Protein AF-F7R2W3-F1 (afdb_monomer)

Organism: NCBI:txid1040964

Secondary structure (DSSP, 8-state):
---PPPP------S-TT--TTS-TT--S-----PPPTTT-----TT-SSSSS-HHHHHHHHHHHHHHHHTTT------S-------

Sequence (86 aa):
MEEKMKKNNLAFLGDSRTMEEIDVNSVDLIITSPPYFNLVDYNHNNQIGLTETYDTYIRSVKGGFKLSFYGGLKMYGLGGLRTDRC

Foldseek 3Di:
DDDDDDDDDDDDDDDLLDDPVDDAQPDDDDDDDADDACPDDPVDPPHARHPDDPVRRVCSVVSSVVNVCSSPDDDPDPDDDPPDDD

Radius of gyration: 16.79 Å; Cα contacts (8 Å, |Δi|>4): 49; chains: 1; bounding box: 31×30×63 Å

Solvent-accessible surface area (backbone atoms only — not comparable to full-atom values): 6147 Å² total; per-residue (Å²): 136,87,83,78,81,84,81,87,86,84,88,84,92,79,58,77,71,57,63,86,92,55,66,71,58,69,65,94,78,89,86,87,82,76,73,48,71,70,72,62,87,83,88,50,97,83,59,63,20,58,93,54,56,70,70,58,31,53,49,54,54,52,48,25,49,49,56,64,37,73,20,63,60,84,84,76,79,83,78,90,80,84,90,75,81,132

Structure (mmCIF, N/CA/C/O backbone):
data_AF-F7R2W3-F1
#
_entry.id   AF-F7R2W3-F1
#
loop_
_atom_site.group_PDB
_atom_site.id
_atom_site.type_symbol
_atom_site.label_atom_id
_atom_site.label_alt_id
_atom_site.label_comp_id
_atom_site.label_asym_id
_atom_site.label_entity_id
_atom_site.label_seq_id
_atom_site.pdbx_PDB_ins_code
_atom_site.Cartn_x
_atom_site.Cartn_y
_atom_site.Cartn_z
_atom_site.occupancy
_atom_site.B_iso_or_equiv
_atom_site.auth_seq_id
_atom_site.auth_comp_id
_atom_site.auth_asym_id
_atom_site.auth_atom_id
_atom_site.pdbx_PDB_model_num
ATOM 1 N N . MET A 1 1 ? -11.331 14.399 36.706 1.00 54.28 1 MET A N 1
ATOM 2 C CA . MET A 1 1 ? -10.598 13.149 36.418 1.00 54.28 1 MET A CA 1
ATOM 3 C C . MET A 1 1 ? -10.749 12.910 34.932 1.00 54.28 1 MET A C 1
ATOM 5 O O . MET A 1 1 ? -11.877 12.911 34.465 1.00 54.28 1 MET A O 1
ATOM 9 N N . GLU A 1 2 ? -9.649 12.858 34.190 1.00 72.19 2 GLU A N 1
ATOM 10 C CA . GLU A 1 2 ? -9.678 12.713 32.733 1.00 72.19 2 GLU A CA 1
ATOM 11 C C . GLU A 1 2 ? -9.683 11.220 32.394 1.00 72.19 2 GLU A C 1
ATOM 13 O O . GLU A 1 2 ? -8.738 10.495 32.716 1.00 72.19 2 GLU A O 1
ATOM 18 N N . GLU A 1 3 ? -10.786 10.739 31.829 1.00 76.44 3 GLU A N 1
ATOM 19 C CA . GLU A 1 3 ? -10.927 9.342 31.436 1.00 76.44 3 GLU A CA 1
ATOM 20 C C . GLU A 1 3 ? -10.166 9.126 30.121 1.00 76.44 3 GLU A C 1
ATOM 22 O O . GLU A 1 3 ? -10.510 9.676 29.074 1.00 76.44 3 GLU A O 1
ATOM 27 N N . LYS A 1 4 ? -9.064 8.371 30.173 1.00 74.06 4 LYS A N 1
ATOM 28 C CA . LYS A 1 4 ? -8.269 8.069 28.978 1.00 74.06 4 LYS A CA 1
ATOM 29 C C . LYS A 1 4 ? -9.046 7.109 28.080 1.00 74.06 4 LYS A C 1
ATOM 31 O O . LYS A 1 4 ? -9.259 5.957 28.449 1.00 74.06 4 LYS A O 1
ATOM 36 N N . MET A 1 5 ? -9.390 7.566 26.877 1.00 79.69 5 MET A N 1
ATOM 37 C CA . MET A 1 5 ? -9.969 6.720 25.833 1.00 79.69 5 MET A CA 1
ATOM 38 C C . MET A 1 5 ? -9.098 5.486 25.572 1.00 79.69 5 MET A C 1
ATOM 40 O O . MET A 1 5 ? -7.896 5.589 25.300 1.00 79.69 5 MET A O 1
ATOM 44 N N . LYS A 1 6 ? -9.720 4.308 25.637 1.00 79.56 6 LYS A N 1
ATOM 45 C CA . LYS A 1 6 ? -9.076 3.031 25.333 1.00 79.56 6 LYS A CA 1
ATOM 46 C C . LYS A 1 6 ? -8.903 2.914 23.816 1.00 79.56 6 LYS A C 1
ATOM 48 O O . LYS A 1 6 ? -9.881 2.938 23.078 1.00 79.56 6 LYS A O 1
ATOM 53 N N . LYS A 1 7 ? -7.655 2.821 23.352 1.00 87.19 7 LYS A N 1
ATOM 54 C CA . LYS A 1 7 ? -7.324 2.699 21.924 1.00 87.19 7 LYS A CA 1
ATOM 55 C C . LYS A 1 7 ? -7.333 1.231 21.505 1.00 87.19 7 LYS A C 1
ATOM 57 O O . LYS A 1 7 ? -6.702 0.411 22.169 1.00 87.19 7 LYS A O 1
ATOM 62 N N . ASN A 1 8 ? -7.984 0.933 20.385 1.00 89.06 8 ASN A N 1
ATOM 63 C CA . ASN A 1 8 ? -7.918 -0.368 19.726 1.00 89.06 8 ASN A CA 1
ATOM 64 C C . ASN A 1 8 ? -6.980 -0.251 18.521 1.00 89.06 8 ASN A C 1
ATOM 66 O O . ASN A 1 8 ? -7.355 0.316 17.501 1.00 89.06 8 ASN A O 1
ATOM 70 N N . ASN A 1 9 ? -5.756 -0.764 18.658 1.00 92.44 9 ASN A N 1
ATOM 71 C CA . ASN A 1 9 ? -4.770 -0.789 17.580 1.00 92.44 9 ASN A CA 1
ATOM 72 C C . ASN A 1 9 ? -4.691 -2.215 17.031 1.00 92.44 9 ASN A C 1
ATOM 74 O O . ASN A 1 9 ? -4.342 -3.132 17.774 1.00 92.44 9 ASN A O 1
ATOM 78 N N . LEU A 1 10 ? -5.007 -2.393 15.751 1.00 92.50 10 LEU A N 1
ATOM 79 C CA . LEU A 1 10 ? -4.936 -3.679 15.058 1.00 92.50 10 LEU A CA 1
ATOM 80 C C . LEU A 1 10 ? -3.823 -3.629 14.009 1.00 92.50 10 LEU A C 1
ATOM 82 O O . LEU A 1 10 ? -3.621 -2.599 13.367 1.00 92.50 10 LEU A O 1
ATOM 86 N N . ALA A 1 11 ? -3.099 -4.735 13.851 1.00 92.50 11 ALA A N 1
ATOM 87 C CA . ALA A 1 11 ? -2.078 -4.902 12.825 1.00 92.50 11 ALA A CA 1
ATOM 88 C C . ALA A 1 11 ? -2.366 -6.190 12.052 1.00 92.50 11 ALA A C 1
ATOM 90 O O . ALA A 1 11 ? -2.473 -7.259 12.651 1.00 92.50 11 ALA A O 1
ATOM 91 N N . PHE A 1 12 ? -2.480 -6.071 10.733 1.00 91.25 12 PHE A N 1
ATOM 92 C CA . PHE A 1 12 ? -2.732 -7.183 9.822 1.00 91.25 12 PHE A CA 1
ATOM 93 C C . PHE A 1 12 ? -1.482 -7.424 8.976 1.00 91.25 12 PHE A C 1
ATOM 95 O O . PHE A 1 12 ? -0.881 -6.473 8.473 1.00 91.25 12 PHE A O 1
ATOM 102 N N . LEU A 1 13 ? -1.074 -8.687 8.841 1.00 91.94 13 LEU A N 1
ATOM 103 C CA . LEU A 1 13 ? 0.030 -9.087 7.972 1.00 91.94 13 LEU A CA 1
ATOM 104 C C . LEU A 1 13 ? -0.551 -9.703 6.701 1.00 91.94 13 LEU A C 1
ATOM 106 O O . LEU A 1 13 ? -1.092 -10.804 6.741 1.00 91.94 13 LEU A O 1
ATOM 110 N N . GLY A 1 14 ? -0.428 -8.996 5.583 1.00 89.12 14 GLY A N 1
ATOM 111 C CA . GLY A 1 14 ? -1.008 -9.416 4.315 1.00 89.12 14 GLY A CA 1
ATOM 112 C C . GLY A 1 14 ? -0.740 -8.417 3.197 1.00 89.12 14 GLY A C 1
ATOM 113 O O . GLY A 1 14 ? 0.049 -7.482 3.345 1.00 89.12 14 GLY A O 1
ATOM 114 N N . ASP A 1 15 ? -1.398 -8.634 2.065 1.00 87.44 15 ASP A N 1
ATOM 115 C CA . ASP A 1 15 ? -1.313 -7.766 0.898 1.00 87.44 15 ASP A CA 1
ATOM 116 C C . ASP A 1 15 ? -2.387 -6.680 0.973 1.00 87.44 15 ASP A C 1
ATOM 118 O O . ASP A 1 15 ? -3.569 -6.990 0.942 1.00 87.44 15 ASP A O 1
ATOM 122 N N . SER A 1 16 ? -2.005 -5.402 1.022 1.00 86.88 16 SER A N 1
ATOM 123 C CA . SER A 1 16 ? -2.964 -4.289 1.119 1.00 86.88 16 SER A CA 1
ATOM 124 C C . SER A 1 16 ? -3.859 -4.117 -0.114 1.00 86.88 16 SER A C 1
ATOM 126 O O . SER A 1 16 ? -4.818 -3.347 -0.077 1.00 86.88 16 SER A O 1
ATOM 128 N N . ARG A 1 17 ? -3.589 -4.847 -1.206 1.00 85.00 17 ARG A N 1
ATOM 129 C CA . ARG A 1 17 ? -4.508 -4.979 -2.343 1.00 85.00 17 ARG A CA 1
ATOM 130 C C . ARG A 1 17 ? -5.742 -5.811 -2.005 1.00 85.00 17 ARG A C 1
ATOM 132 O O . ARG A 1 17 ? -6.642 -5.836 -2.832 1.00 85.00 17 ARG A O 1
ATOM 139 N N . THR A 1 18 ? -5.778 -6.464 -0.844 1.00 85.31 18 THR A N 1
ATOM 140 C CA . THR A 1 18 ? -6.903 -7.216 -0.273 1.00 85.31 18 THR A CA 1
ATOM 141 C C . THR A 1 18 ? -7.059 -6.821 1.197 1.00 85.31 18 THR A C 1
ATOM 143 O O . THR A 1 18 ? -6.119 -6.948 1.970 1.00 85.31 18 THR A O 1
ATOM 146 N N . MET A 1 19 ? -8.219 -6.304 1.597 1.00 86.50 19 MET A N 1
ATOM 147 C CA . MET A 1 19 ? -8.465 -5.838 2.974 1.00 86.50 19 MET A CA 1
ATOM 148 C C . MET A 1 19 ? -9.787 -6.413 3.492 1.00 86.50 19 MET 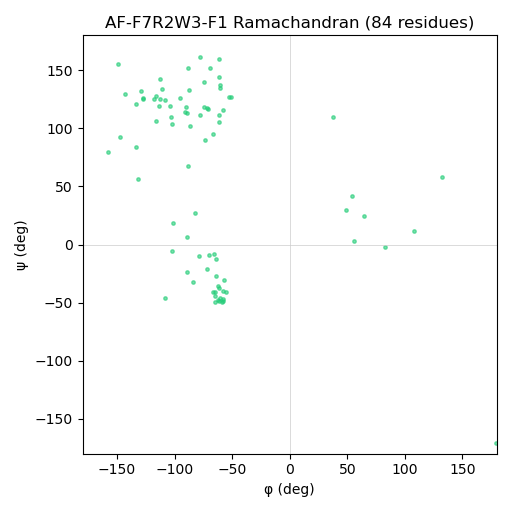A C 1
ATOM 150 O O . MET A 1 19 ? -10.706 -5.670 3.821 1.00 86.50 19 MET A O 1
ATOM 154 N N . GLU A 1 20 ? -9.912 -7.740 3.476 1.00 88.25 20 GLU A N 1
ATOM 155 C CA . GLU A 1 20 ? -11.159 -8.448 3.813 1.00 88.25 20 GLU A CA 1
ATOM 156 C C . GLU A 1 20 ? -11.486 -8.390 5.312 1.00 88.25 20 GLU A C 1
ATOM 158 O O . GLU A 1 20 ? -12.637 -8.549 5.707 1.00 88.25 20 GLU A O 1
ATOM 163 N N . GLU A 1 21 ? -10.484 -8.127 6.149 1.00 89.00 21 GLU A N 1
ATOM 164 C CA . GLU A 1 21 ? -10.602 -8.019 7.603 1.00 89.00 21 GLU A CA 1
ATOM 165 C C . GLU A 1 21 ? -11.165 -6.669 8.070 1.00 89.00 21 GLU A C 1
ATOM 167 O O . GLU A 1 21 ? -11.440 -6.497 9.259 1.00 89.00 21 GLU A O 1
ATOM 172 N N . ILE A 1 22 ? -11.293 -5.698 7.159 1.00 87.44 22 ILE A N 1
ATOM 173 C CA . ILE A 1 22 ? -11.760 -4.345 7.456 1.00 87.44 22 ILE A CA 1
ATOM 174 C C . ILE A 1 22 ? -13.162 -4.157 6.890 1.00 87.44 22 ILE A C 1
ATOM 176 O O . ILE A 1 22 ? -13.390 -4.291 5.688 1.00 87.44 22 ILE A O 1
ATOM 180 N N . ASP A 1 23 ? -14.096 -3.778 7.760 1.00 86.56 23 ASP A N 1
ATOM 181 C CA . ASP A 1 23 ? -15.475 -3.530 7.361 1.00 86.56 23 ASP A CA 1
ATOM 182 C C . ASP A 1 23 ? -15.578 -2.383 6.344 1.00 86.56 23 ASP A C 1
ATOM 184 O O . ASP A 1 23 ? -14.890 -1.358 6.418 1.00 86.56 23 ASP A O 1
ATOM 188 N N . VAL A 1 24 ? -16.509 -2.526 5.407 1.00 83.94 24 VAL A N 1
ATOM 189 C CA . VAL A 1 24 ? -16.847 -1.485 4.433 1.00 83.94 24 VAL A CA 1
ATOM 190 C C . VAL A 1 24 ? -17.350 -0.228 5.160 1.00 83.94 24 VAL A C 1
ATOM 192 O O . VAL A 1 24 ? -18.169 -0.323 6.069 1.00 83.94 24 VAL A O 1
ATOM 195 N N . ASN A 1 25 ? -16.913 0.963 4.734 1.00 85.19 25 ASN A N 1
ATOM 196 C CA . ASN A 1 25 ? -17.322 2.262 5.296 1.00 85.19 25 ASN A CA 1
ATOM 197 C C . ASN A 1 25 ? -16.893 2.492 6.755 1.00 85.19 25 ASN A C 1
ATOM 199 O O . ASN A 1 25 ? -17.525 3.282 7.451 1.00 85.19 25 ASN A O 1
ATOM 203 N N . SER A 1 26 ? -15.827 1.826 7.215 1.00 87.19 26 SER A N 1
ATOM 204 C CA . SER A 1 26 ? -15.328 1.926 8.598 1.00 87.19 26 SER A CA 1
ATOM 205 C C . SER A 1 26 ? -14.082 2.807 8.781 1.00 87.19 26 SER A C 1
ATOM 207 O O . SER A 1 26 ? -13.654 3.024 9.914 1.00 87.19 26 SER A O 1
ATOM 209 N N . VAL A 1 27 ? -13.483 3.310 7.692 1.00 87.44 27 VAL A N 1
ATOM 210 C CA . VAL A 1 27 ? -12.207 4.046 7.723 1.00 87.44 27 VAL A CA 1
ATOM 211 C C . VAL A 1 27 ? -12.402 5.508 7.323 1.00 87.44 27 VAL A C 1
ATOM 213 O O . VAL A 1 27 ? -12.759 5.807 6.186 1.00 87.44 27 VAL A O 1
ATOM 216 N N . ASP A 1 28 ? -12.081 6.425 8.237 1.00 89.31 28 ASP A N 1
ATOM 217 C CA . ASP A 1 28 ? -12.191 7.873 7.998 1.00 89.31 28 ASP A CA 1
ATOM 218 C C . ASP A 1 28 ? -10.972 8.475 7.277 1.00 89.31 28 ASP A C 1
ATOM 220 O O . ASP A 1 28 ? -11.092 9.445 6.528 1.00 89.31 28 ASP A O 1
ATOM 224 N N . LEU A 1 29 ? -9.775 7.925 7.518 1.00 86.81 29 LEU A N 1
ATOM 225 C CA . LEU A 1 29 ? -8.512 8.452 7.002 1.00 86.81 29 LEU A CA 1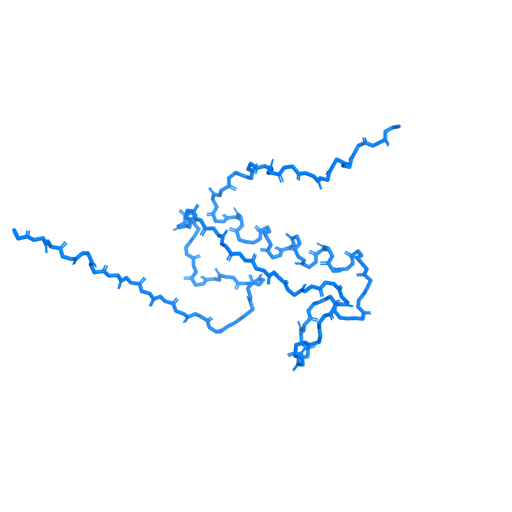
ATOM 226 C C . LEU A 1 29 ? -7.555 7.321 6.630 1.00 86.81 29 LEU A C 1
ATOM 228 O O . LEU A 1 29 ? -7.251 6.451 7.443 1.00 86.81 29 LEU A O 1
ATOM 232 N N . ILE A 1 30 ? -7.013 7.400 5.417 1.00 87.38 30 ILE A N 1
ATOM 233 C CA . ILE A 1 30 ? -5.963 6.509 4.927 1.00 87.38 30 ILE A CA 1
ATOM 234 C C . ILE A 1 30 ? -4.692 7.335 4.742 1.00 87.38 30 ILE A C 1
ATOM 236 O O . ILE A 1 30 ? -4.688 8.332 4.022 1.00 87.38 30 ILE A O 1
ATOM 240 N N . ILE A 1 31 ? -3.601 6.897 5.366 1.00 88.56 31 ILE A N 1
ATOM 241 C CA . ILE A 1 31 ? -2.259 7.440 5.150 1.00 88.56 31 ILE A CA 1
ATOM 242 C C . ILE A 1 31 ? -1.409 6.305 4.592 1.00 88.56 31 ILE A C 1
ATOM 244 O O . ILE A 1 31 ? -1.338 5.235 5.191 1.00 88.56 31 ILE A O 1
ATOM 248 N N . THR A 1 32 ? -0.783 6.521 3.437 1.00 89.62 32 THR A N 1
ATOM 249 C CA . THR A 1 32 ? 0.038 5.492 2.794 1.00 89.62 32 THR A CA 1
ATOM 250 C C . THR A 1 32 ? 1.189 6.092 1.994 1.00 89.62 32 THR A C 1
ATOM 252 O O . THR A 1 32 ? 1.122 7.230 1.530 1.00 89.62 32 THR A O 1
ATOM 255 N N . SER A 1 33 ? 2.239 5.295 1.823 1.00 88.69 33 SER A N 1
ATOM 256 C CA . SER A 1 33 ? 3.393 5.546 0.961 1.00 88.69 33 SER A CA 1
ATOM 257 C C . SER A 1 33 ? 3.666 4.262 0.164 1.00 88.69 33 SER A C 1
ATOM 259 O O . SER A 1 33 ? 4.445 3.423 0.628 1.00 88.69 33 SER A O 1
ATOM 261 N N . PRO A 1 34 ? 2.968 4.033 -0.967 1.00 88.88 34 PRO A N 1
ATOM 262 C CA . PRO A 1 34 ? 3.112 2.790 -1.721 1.00 88.88 34 PRO A CA 1
ATOM 263 C C . PRO A 1 34 ? 4.555 2.614 -2.225 1.00 88.88 34 PRO A C 1
ATOM 265 O O . PRO A 1 34 ? 5.280 3.608 -2.330 1.00 88.88 34 PRO A O 1
ATOM 268 N N . PRO A 1 35 ? 4.975 1.379 -2.565 1.00 89.06 35 PRO A N 1
ATOM 269 C CA . PRO A 1 35 ? 6.293 1.132 -3.143 1.00 89.06 35 PRO A CA 1
ATOM 270 C C . PRO A 1 35 ? 6.539 2.051 -4.337 1.00 89.06 35 PRO A C 1
ATOM 272 O O . PRO A 1 35 ? 5.711 2.119 -5.240 1.00 89.06 35 PRO A O 1
ATOM 275 N N . TYR A 1 36 ? 7.650 2.782 -4.336 1.00 87.06 36 TYR A N 1
ATOM 276 C CA . TYR A 1 36 ? 7.928 3.759 -5.384 1.00 87.06 36 TYR A CA 1
ATOM 277 C C . TYR A 1 36 ? 8.336 3.085 -6.696 1.00 87.06 36 TYR A C 1
ATOM 279 O O . TYR A 1 36 ? 9.141 2.154 -6.703 1.00 87.06 36 TYR A O 1
ATOM 287 N N . PHE A 1 37 ? 7.838 3.615 -7.817 1.00 88.69 37 PHE A N 1
ATOM 288 C CA . PHE A 1 37 ? 8.200 3.135 -9.149 1.00 88.69 37 PHE A CA 1
ATOM 289 C C . PHE A 1 37 ? 9.707 3.229 -9.391 1.00 88.69 37 PHE A C 1
ATOM 291 O O . PHE A 1 37 ? 10.266 4.324 -9.440 1.00 88.69 37 PHE A O 1
ATOM 298 N N . ASN A 1 38 ? 10.333 2.070 -9.570 1.00 86.44 38 ASN A N 1
ATOM 299 C CA . ASN A 1 38 ? 11.718 1.866 -9.970 1.00 86.44 38 ASN A CA 1
ATOM 300 C C . ASN A 1 38 ? 12.747 2.684 -9.166 1.00 86.44 38 ASN A C 1
ATOM 302 O O . ASN A 1 38 ? 13.787 3.069 -9.698 1.00 86.44 38 ASN A O 1
ATOM 306 N N . LEU A 1 39 ? 12.437 2.981 -7.900 1.00 87.06 39 LEU A N 1
ATOM 307 C CA . LEU A 1 39 ? 13.282 3.798 -7.026 1.00 87.06 39 LEU A CA 1
ATOM 308 C C . LEU A 1 39 ? 13.949 2.962 -5.932 1.00 87.06 39 LEU A C 1
ATOM 310 O O . LEU A 1 39 ? 15.138 3.127 -5.679 1.00 87.06 39 LEU A O 1
ATOM 314 N N . VAL A 1 40 ? 13.183 2.089 -5.273 1.00 86.31 40 VAL A N 1
ATOM 315 C CA . VAL A 1 40 ? 13.646 1.289 -4.132 1.00 86.31 40 VAL A CA 1
ATOM 316 C C . VAL A 1 40 ? 13.314 -0.181 -4.369 1.00 86.31 40 VAL A C 1
ATOM 318 O O . VAL A 1 40 ? 12.181 -0.514 -4.717 1.00 86.31 40 VAL A O 1
ATOM 321 N N . ASP A 1 41 ? 14.297 -1.052 -4.149 1.00 89.50 41 ASP A N 1
ATOM 322 C CA . ASP A 1 41 ? 14.108 -2.500 -4.050 1.00 89.50 41 ASP A CA 1
ATOM 323 C C . ASP A 1 41 ? 13.852 -2.868 -2.579 1.00 89.50 41 ASP A C 1
ATOM 325 O O . ASP A 1 41 ? 14.713 -2.676 -1.718 1.00 89.50 41 ASP A O 1
ATOM 329 N N . TYR A 1 42 ? 12.643 -3.343 -2.281 1.00 88.19 42 TYR A N 1
ATOM 330 C CA . TYR A 1 42 ? 12.221 -3.782 -0.948 1.00 88.19 42 TYR A CA 1
ATOM 331 C C . TYR A 1 42 ? 12.514 -5.274 -0.712 1.00 88.19 42 TYR A C 1
ATOM 333 O O . TYR A 1 42 ? 12.114 -5.812 0.321 1.00 88.19 42 TYR A O 1
ATOM 341 N N . ASN A 1 43 ? 13.206 -5.943 -1.644 1.00 91.44 43 ASN A N 1
ATOM 342 C CA . ASN A 1 43 ? 13.621 -7.342 -1.570 1.00 91.44 43 ASN A CA 1
ATOM 343 C C . ASN A 1 43 ? 12.451 -8.304 -1.288 1.00 91.44 43 ASN A C 1
ATOM 345 O O . ASN A 1 43 ? 12.544 -9.217 -0.464 1.00 91.44 43 ASN A O 1
ATOM 349 N N . HIS A 1 44 ? 11.314 -8.064 -1.947 1.00 88.69 44 HIS A N 1
ATOM 350 C CA . HIS A 1 44 ? 10.101 -8.861 -1.793 1.00 88.69 44 HIS A CA 1
ATOM 351 C C . HIS A 1 44 ? 9.592 -9.339 -3.155 1.00 88.69 44 HIS A C 1
ATOM 353 O O . HIS A 1 44 ? 9.318 -8.531 -4.037 1.00 88.69 44 HIS A O 1
ATOM 359 N N . ASN A 1 45 ? 9.392 -10.652 -3.308 1.00 87.62 45 ASN A N 1
ATOM 360 C CA . ASN A 1 45 ? 9.058 -11.281 -4.597 1.00 87.62 45 ASN A CA 1
ATOM 361 C C . ASN A 1 45 ? 7.788 -10.725 -5.262 1.00 87.62 45 ASN A C 1
ATOM 363 O O . ASN A 1 45 ? 7.694 -10.705 -6.483 1.00 87.62 45 ASN A O 1
ATOM 367 N N . ASN A 1 46 ? 6.820 -10.269 -4.463 1.00 85.44 46 ASN A N 1
ATOM 368 C CA . ASN A 1 46 ? 5.556 -9.703 -4.953 1.00 85.44 46 ASN A CA 1
ATOM 369 C C . ASN A 1 46 ? 5.530 -8.165 -4.906 1.00 85.44 46 ASN A C 1
ATOM 371 O O . ASN A 1 46 ? 4.451 -7.571 -4.876 1.00 85.44 46 ASN A O 1
ATOM 375 N N . GLN A 1 47 ? 6.692 -7.512 -4.814 1.00 87.62 47 GLN A N 1
ATOM 376 C CA . GLN A 1 47 ? 6.782 -6.056 -4.872 1.00 87.62 47 GLN A CA 1
ATOM 377 C C . GLN A 1 47 ? 6.242 -5.539 -6.213 1.00 87.62 47 GLN A C 1
ATOM 379 O O . GLN A 1 47 ? 6.610 -6.027 -7.277 1.00 87.62 47 GLN A O 1
ATOM 384 N N . ILE A 1 48 ? 5.426 -4.487 -6.152 1.00 87.62 48 ILE A N 1
ATOM 385 C CA . ILE A 1 48 ? 5.009 -3.719 -7.329 1.00 87.62 48 ILE A CA 1
ATOM 386 C C . ILE A 1 48 ? 6.005 -2.591 -7.620 1.00 87.62 48 ILE A C 1
ATOM 388 O O . ILE A 1 48 ? 6.636 -2.047 -6.713 1.00 87.62 48 ILE A O 1
ATOM 392 N N . GLY A 1 49 ? 6.114 -2.195 -8.883 1.00 84.19 49 GLY A N 1
ATOM 393 C CA . GLY A 1 49 ? 6.891 -1.035 -9.311 1.00 84.19 49 GLY A CA 1
ATOM 394 C C . GLY A 1 49 ? 8.387 -1.270 -9.484 1.00 84.19 49 GLY A C 1
ATOM 395 O O . GLY A 1 49 ? 9.067 -0.344 -9.911 1.00 84.19 49 GLY A O 1
ATOM 396 N N . LEU A 1 50 ? 8.907 -2.470 -9.213 1.00 85.75 50 LEU A N 1
ATOM 397 C CA . LEU A 1 50 ? 10.279 -2.849 -9.559 1.00 85.75 50 LEU A CA 1
ATOM 398 C C . LEU A 1 50 ? 10.262 -3.585 -10.899 1.00 85.75 50 LEU A C 1
ATOM 400 O O . LEU A 1 50 ? 9.498 -4.530 -11.045 1.00 85.75 50 LEU A O 1
ATOM 404 N N . THR A 1 51 ? 11.055 -3.127 -11.873 1.00 81.56 51 THR A N 1
ATOM 405 C CA . THR A 1 51 ? 11.180 -3.701 -13.237 1.00 81.56 51 THR A CA 1
ATOM 406 C C . THR A 1 51 ? 9.886 -3.844 -14.065 1.00 81.56 51 THR A C 1
ATOM 408 O O . THR A 1 51 ? 9.934 -4.295 -15.209 1.00 81.56 51 THR A O 1
ATOM 411 N N . GLU A 1 52 ? 8.739 -3.394 -13.550 1.00 80.12 52 GLU A N 1
ATOM 412 C CA . GLU A 1 52 ? 7.466 -3.313 -14.272 1.00 80.12 52 GLU A CA 1
ATOM 413 C C . GLU A 1 52 ? 7.406 -2.108 -15.227 1.00 80.12 52 GLU A C 1
ATOM 415 O O . GLU A 1 52 ? 8.117 -1.112 -15.076 1.00 80.12 52 GLU A O 1
ATOM 420 N N . THR A 1 53 ? 6.486 -2.154 -16.196 1.00 88.62 53 THR A N 1
ATOM 421 C CA . THR A 1 53 ? 6.140 -0.952 -16.968 1.00 88.62 53 THR A CA 1
ATOM 422 C C . THR A 1 53 ? 5.403 0.053 -16.084 1.00 88.62 53 THR A C 1
ATOM 424 O O . THR A 1 53 ? 4.685 -0.322 -15.152 1.00 88.62 53 THR A O 1
ATOM 427 N N . TYR A 1 54 ? 5.527 1.339 -16.409 1.00 87.75 54 TYR A N 1
ATOM 428 C CA . TYR A 1 54 ? 4.820 2.401 -15.693 1.00 87.75 54 TYR A CA 1
ATOM 429 C C . TYR A 1 54 ? 3.297 2.182 -15.666 1.00 87.75 54 TYR A C 1
ATOM 431 O O . TYR A 1 54 ? 2.663 2.358 -14.625 1.00 87.75 54 TYR A O 1
ATOM 439 N N . ASP A 1 55 ? 2.712 1.735 -16.781 1.00 88.19 55 ASP A N 1
ATOM 440 C CA . ASP A 1 55 ? 1.271 1.477 -16.880 1.00 88.19 55 ASP A CA 1
ATOM 441 C C . ASP A 1 55 ? 0.823 0.340 -15.955 1.00 88.19 55 ASP A C 1
ATOM 443 O O . ASP A 1 55 ? -0.221 0.441 -15.299 1.00 88.19 55 ASP A O 1
ATOM 447 N N . THR A 1 56 ? 1.624 -0.727 -15.864 1.00 86.75 56 THR A N 1
ATOM 448 C CA . THR A 1 56 ? 1.382 -1.837 -14.933 1.00 86.75 56 THR A CA 1
ATOM 449 C C . THR A 1 56 ? 1.432 -1.345 -13.490 1.00 86.75 56 THR A C 1
ATOM 451 O O . THR A 1 56 ? 0.497 -1.589 -12.726 1.00 86.75 56 THR A O 1
ATOM 454 N N . TYR A 1 57 ? 2.464 -0.576 -13.135 1.00 88.56 57 TYR A N 1
ATOM 455 C CA . TYR A 1 57 ? 2.621 -0.016 -11.796 1.00 88.56 57 TYR A CA 1
ATOM 456 C C . TYR A 1 57 ? 1.436 0.874 -11.396 1.00 88.56 57 TYR A C 1
ATOM 458 O O . TYR A 1 57 ? 0.825 0.676 -10.343 1.00 88.56 57 T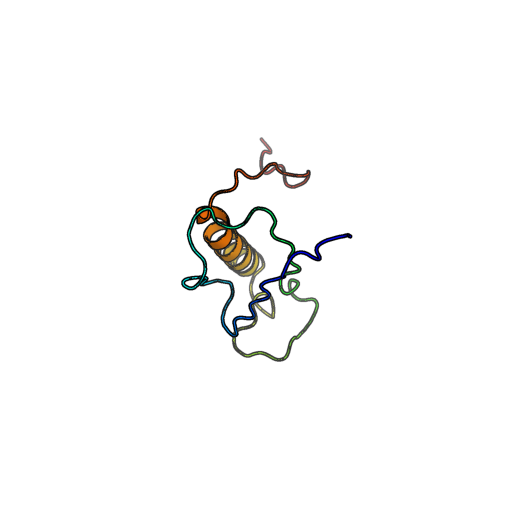YR A O 1
ATOM 466 N N . ILE A 1 58 ? 1.045 1.818 -12.258 1.00 87.81 58 ILE A N 1
ATOM 467 C CA . ILE A 1 58 ? -0.087 2.712 -11.988 1.00 87.81 58 ILE A CA 1
ATOM 468 C C . ILE A 1 58 ? -1.393 1.929 -11.850 1.00 87.81 58 ILE A C 1
ATOM 470 O O . ILE A 1 58 ? -2.232 2.293 -11.023 1.00 87.81 58 ILE A O 1
ATOM 474 N N . ARG A 1 59 ? -1.584 0.847 -12.613 1.00 87.56 59 ARG A N 1
ATOM 475 C CA . ARG A 1 59 ? -2.752 -0.026 -12.456 1.00 87.56 59 ARG A CA 1
ATOM 476 C C . ARG A 1 59 ? -2.754 -0.728 -11.100 1.00 87.56 59 ARG A C 1
ATOM 478 O O . ARG A 1 59 ? -3.798 -0.733 -10.452 1.00 87.56 59 ARG A O 1
ATOM 485 N N . SER A 1 60 ? -1.617 -1.263 -10.660 1.00 85.44 60 SER A N 1
ATOM 486 C CA . SER A 1 60 ? -1.474 -1.913 -9.351 1.00 85.44 60 SER A CA 1
ATOM 487 C C . SER A 1 60 ? -1.780 -0.948 -8.205 1.00 85.44 60 SER A C 1
ATOM 489 O O . SER A 1 60 ? -2.581 -1.258 -7.323 1.00 85.44 60 SER A O 1
ATOM 491 N N . VAL A 1 61 ? -1.224 0.263 -8.269 1.00 86.12 61 VAL A N 1
ATOM 492 C CA . VAL A 1 61 ? -1.452 1.313 -7.271 1.00 86.12 61 VAL A CA 1
ATOM 493 C C . VAL A 1 61 ? -2.917 1.763 -7.263 1.00 86.12 61 VAL A C 1
ATOM 495 O O . VAL A 1 61 ? -3.553 1.774 -6.210 1.00 86.12 61 VAL A O 1
ATOM 498 N N . LYS A 1 62 ? -3.503 2.067 -8.431 1.00 83.44 6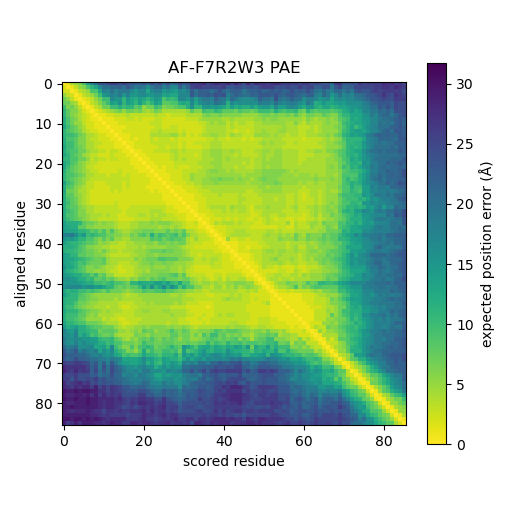2 LYS A N 1
ATOM 499 C CA . LYS A 1 62 ? -4.926 2.444 -8.544 1.00 83.44 62 LYS A CA 1
ATOM 500 C C . LYS A 1 62 ? -5.866 1.331 -8.083 1.00 83.44 62 LYS A C 1
ATOM 502 O O . LYS A 1 62 ? -6.898 1.634 -7.494 1.00 83.44 62 LYS A O 1
ATOM 507 N N . GLY A 1 63 ? -5.531 0.071 -8.355 1.00 78.44 63 GLY A N 1
ATOM 508 C CA . GLY A 1 63 ? -6.288 -1.093 -7.899 1.00 78.44 63 GLY A CA 1
ATOM 509 C C . GLY A 1 63 ? -6.328 -1.183 -6.375 1.00 78.44 63 GLY A C 1
ATOM 510 O O . GLY A 1 63 ? -7.418 -1.272 -5.814 1.00 78.44 63 GLY A O 1
ATOM 511 N N . GLY A 1 64 ? -5.167 -1.057 -5.720 1.00 70.56 64 GLY A N 1
ATOM 512 C CA . GLY A 1 64 ? -5.070 -1.016 -4.258 1.00 70.56 64 GLY A CA 1
ATOM 513 C C . GLY A 1 64 ? -5.888 0.129 -3.664 1.00 70.56 64 GLY A C 1
ATOM 514 O O . GLY A 1 64 ? -6.739 -0.100 -2.811 1.00 70.56 64 GLY A O 1
ATOM 515 N N . PHE A 1 65 ? -5.741 1.341 -4.209 1.00 69.50 65 PHE A N 1
ATOM 516 C CA . PHE A 1 65 ? -6.553 2.484 -3.794 1.00 69.50 65 PHE A CA 1
ATOM 517 C C . PHE A 1 65 ? -8.049 2.226 -3.963 1.00 69.50 65 PHE A C 1
ATOM 519 O O . PHE A 1 65 ? -8.820 2.474 -3.043 1.00 69.50 65 PHE A O 1
ATOM 526 N N . LYS A 1 66 ? -8.484 1.706 -5.115 1.00 61.06 66 LYS A N 1
ATOM 527 C CA . LYS A 1 66 ? -9.899 1.417 -5.368 1.00 61.06 66 LYS A CA 1
ATOM 528 C C . LYS A 1 66 ? -10.463 0.446 -4.331 1.00 61.06 66 LYS A C 1
ATOM 530 O O . LYS A 1 66 ? -11.588 0.654 -3.883 1.00 61.06 66 LYS A O 1
ATOM 535 N N . LEU A 1 67 ? -9.697 -0.572 -3.937 1.00 57.81 67 LEU A N 1
ATOM 536 C CA . LEU A 1 67 ? -10.128 -1.502 -2.899 1.00 57.81 67 LEU A CA 1
ATOM 537 C C . LEU A 1 67 ? -10.226 -0.819 -1.530 1.00 57.81 67 LEU A C 1
ATOM 539 O O . LEU A 1 67 ? -11.227 -0.993 -0.843 1.00 57.81 67 LEU A O 1
ATOM 543 N N . SER A 1 68 ? -9.272 0.055 -1.199 1.00 57.72 68 SER A N 1
ATOM 544 C CA . SER A 1 68 ? -9.353 0.893 0.002 1.00 57.72 68 SER A CA 1
ATOM 545 C C . SER A 1 68 ? -10.529 1.890 -0.032 1.00 57.72 68 SER A C 1
ATOM 547 O O . SER A 1 68 ? -11.044 2.260 1.018 1.00 57.72 68 SER A O 1
ATOM 549 N N . PHE A 1 69 ? -10.990 2.315 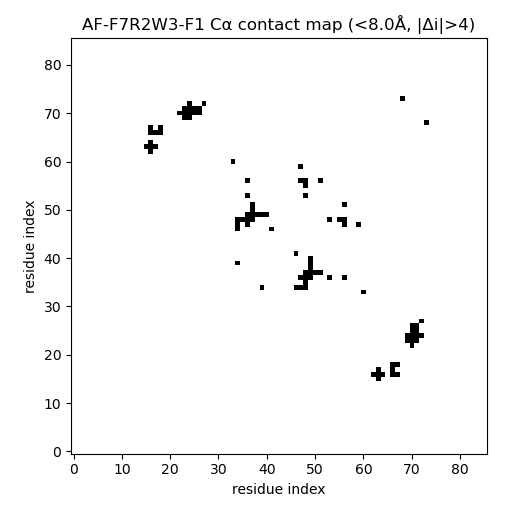-1.218 1.00 54.44 69 PHE A N 1
ATOM 550 C CA . PHE A 1 69 ? -12.082 3.288 -1.396 1.00 54.44 69 PHE A CA 1
ATOM 551 C C . PHE A 1 69 ? -13.488 2.689 -1.471 1.00 54.44 69 PHE A C 1
ATOM 553 O O . PHE A 1 69 ? -14.447 3.396 -1.159 1.00 54.44 69 PHE A O 1
ATOM 560 N N . TYR A 1 70 ? -13.656 1.414 -1.842 1.00 52.19 70 TYR A N 1
ATOM 561 C CA . TYR A 1 70 ? -14.969 0.755 -1.735 1.00 52.19 70 TYR A CA 1
ATOM 562 C C . TYR A 1 70 ? -15.452 0.642 -0.283 1.00 52.19 70 TYR A C 1
ATOM 564 O O . TYR A 1 70 ? -16.639 0.431 -0.066 1.00 52.19 70 TYR A O 1
ATOM 572 N N . GLY A 1 71 ? -14.561 0.893 0.680 1.00 48.31 71 GLY A N 1
ATOM 573 C CA . GLY A 1 71 ? -14.862 1.197 2.070 1.00 48.31 71 GLY A CA 1
ATOM 574 C C . GLY A 1 71 ? -15.241 2.659 2.372 1.00 48.31 71 GLY A C 1
ATOM 575 O O . GLY A 1 71 ? -15.008 3.073 3.497 1.00 48.31 71 GLY A O 1
ATOM 576 N N . GLY A 1 72 ? -15.799 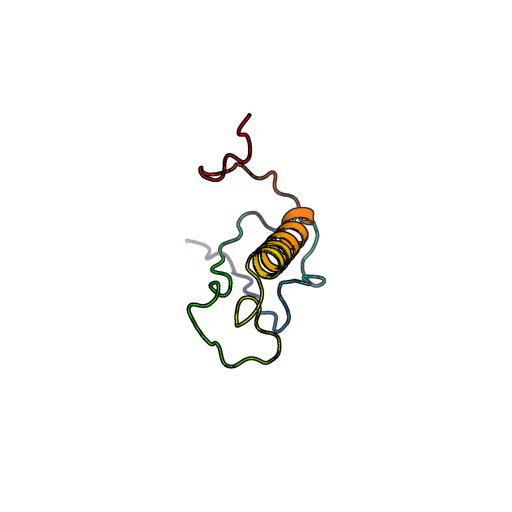3.446 1.439 1.00 44.28 72 GLY A N 1
ATOM 577 C CA . GLY A 1 72 ? -16.728 4.532 1.812 1.00 44.28 72 GLY A CA 1
ATOM 578 C C . GLY A 1 72 ? -16.317 5.996 1.716 1.00 44.28 72 GLY A C 1
ATOM 579 O O . GLY A 1 72 ? -17.080 6.836 2.190 1.00 44.28 72 GLY A O 1
ATOM 580 N N . LEU A 1 73 ? -15.198 6.362 1.085 1.00 38.31 73 LEU A N 1
ATOM 581 C CA . LEU A 1 73 ? -14.802 7.776 0.989 1.00 38.31 73 LEU A CA 1
ATOM 582 C C . LEU A 1 73 ? -14.784 8.306 -0.452 1.00 38.31 73 LEU A C 1
ATOM 584 O O . LEU A 1 73 ? -14.137 7.761 -1.346 1.00 38.31 73 LEU A O 1
ATOM 588 N N . LYS A 1 74 ? -15.475 9.431 -0.667 1.00 37.75 74 LYS A N 1
ATOM 589 C CA . LYS A 1 74 ? -15.440 10.211 -1.910 1.00 37.75 74 LYS A CA 1
ATOM 590 C C . LYS A 1 74 ? -14.079 10.906 -2.003 1.00 37.75 74 LYS A C 1
ATOM 592 O O . LYS A 1 74 ? -13.745 11.726 -1.152 1.00 37.75 74 LYS A O 1
ATOM 597 N N . MET A 1 75 ? -13.294 10.583 -3.030 1.00 37.09 75 MET A N 1
ATOM 598 C CA . MET A 1 75 ? -12.012 11.243 -3.284 1.00 37.09 75 MET A CA 1
ATOM 599 C C . MET A 1 75 ? -12.206 12.742 -3.534 1.00 37.09 75 MET A C 1
ATOM 601 O O . MET A 1 75 ? -12.720 13.137 -4.580 1.00 37.09 75 MET A O 1
ATOM 605 N N . TYR A 1 76 ? -11.749 13.583 -2.607 1.00 37.94 76 TYR A N 1
ATOM 606 C CA . TYR A 1 76 ? -11.431 14.973 -2.914 1.00 37.94 76 TYR A CA 1
ATOM 607 C C . TYR A 1 76 ? -9.989 14.999 -3.409 1.00 37.94 76 TYR A C 1
ATOM 609 O O . TYR A 1 76 ? -9.046 14.862 -2.633 1.00 37.94 76 TYR A O 1
ATOM 617 N N . GLY A 1 77 ? -9.830 15.095 -4.729 1.00 35.91 77 GLY A N 1
ATOM 618 C CA . GLY A 1 77 ? -8.524 15.181 -5.364 1.00 35.91 77 GLY A CA 1
ATOM 619 C C . GLY A 1 77 ? -7.779 16.426 -4.892 1.00 35.91 77 GLY A C 1
ATOM 620 O O . GLY A 1 77 ? -8.077 17.536 -5.330 1.00 35.91 77 GLY A O 1
ATOM 621 N N . LEU A 1 78 ? -6.779 16.244 -4.033 1.00 38.19 78 LEU A N 1
ATOM 622 C CA . LEU A 1 78 ? -5.723 17.228 -3.836 1.00 38.19 78 LEU A CA 1
ATOM 623 C C . LEU A 1 78 ? -4.807 17.173 -5.065 1.00 38.19 78 LEU A C 1
ATOM 625 O O . LEU A 1 78 ? -3.896 16.362 -5.140 1.00 38.19 78 LEU A O 1
ATOM 629 N N . GLY A 1 79 ? -5.161 17.995 -6.057 1.00 36.62 79 GLY A N 1
ATOM 630 C CA . GLY A 1 79 ? -4.314 18.545 -7.119 1.00 36.62 79 GLY A CA 1
ATOM 631 C C . GLY A 1 79 ? -3.219 17.661 -7.725 1.00 36.62 79 GLY A C 1
ATOM 632 O O . GLY A 1 79 ? -2.141 17.530 -7.159 1.00 36.62 79 GLY A O 1
ATOM 633 N N . GLY A 1 80 ? -3.426 17.255 -8.984 1.00 40.50 80 GLY A N 1
ATOM 634 C CA . GLY A 1 80 ? -2.309 17.149 -9.929 1.00 40.50 80 GLY A CA 1
ATOM 635 C C . GLY A 1 80 ? -2.209 15.869 -10.748 1.00 40.50 80 GLY A C 1
ATOM 636 O O . GLY A 1 80 ? -1.169 15.236 -10.726 1.00 40.50 80 GLY A O 1
ATOM 637 N N . LEU A 1 81 ? -3.240 15.521 -11.520 1.00 39.34 81 LEU A N 1
ATOM 638 C CA . LEU A 1 81 ? -3.091 14.803 -12.796 1.00 39.34 81 LEU A CA 1
ATOM 639 C C . LEU A 1 81 ? -4.350 15.079 -13.629 1.00 39.34 81 LEU A C 1
ATOM 641 O O . LEU A 1 81 ? -5.296 14.298 -13.664 1.00 39.34 81 LEU A O 1
ATOM 645 N N . ARG A 1 82 ? -4.374 16.265 -14.257 1.00 34.31 82 ARG A N 1
ATOM 646 C CA . ARG A 1 82 ? -5.297 16.599 -15.352 1.00 34.31 82 ARG A CA 1
ATOM 647 C C . ARG A 1 82 ? -4.928 15.721 -16.543 1.00 34.31 82 ARG A C 1
ATOM 649 O O . ARG A 1 82 ? -4.029 16.060 -17.308 1.00 34.31 82 ARG A O 1
ATOM 656 N N . THR A 1 83 ? -5.611 14.596 -16.692 1.00 44.38 83 THR A N 1
ATOM 657 C CA . THR A 1 83 ? -5.655 13.855 -17.953 1.00 44.38 83 THR A CA 1
ATOM 658 C C . THR A 1 83 ? -6.808 14.391 -18.788 1.00 44.38 83 THR A C 1
ATOM 660 O O . THR A 1 83 ? -7.782 13.686 -18.965 1.00 44.38 83 THR A O 1
ATOM 663 N N . ASP A 1 84 ? -6.703 15.632 -19.261 1.00 35.81 84 ASP A N 1
ATOM 664 C CA . ASP A 1 84 ? -7.550 16.166 -20.332 1.00 35.81 84 ASP A CA 1
ATOM 665 C C . ASP A 1 84 ? -6.704 17.170 -21.125 1.00 35.81 84 ASP A C 1
ATOM 667 O O . ASP A 1 84 ? -6.569 18.340 -20.758 1.00 35.81 84 ASP A O 1
ATOM 671 N N . ARG A 1 85 ? -6.061 16.676 -22.187 1.00 35.09 85 ARG A N 1
ATOM 672 C CA . ARG A 1 85 ? -5.590 17.496 -23.3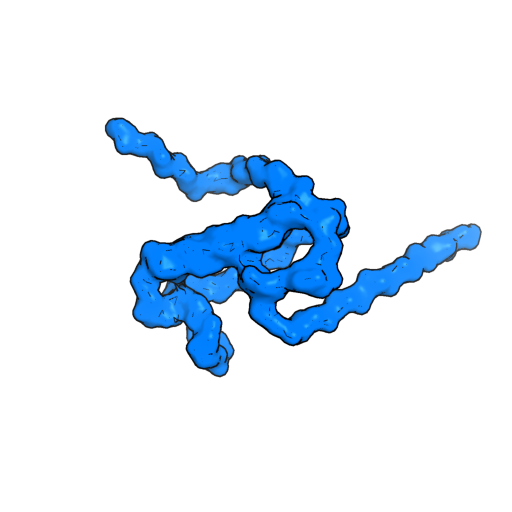05 1.00 35.09 85 ARG A CA 1
ATOM 673 C C . ARG A 1 85 ? -6.355 17.042 -24.544 1.00 35.09 85 ARG A C 1
ATOM 675 O O . ARG A 1 85 ? -6.091 15.950 -25.044 1.00 35.0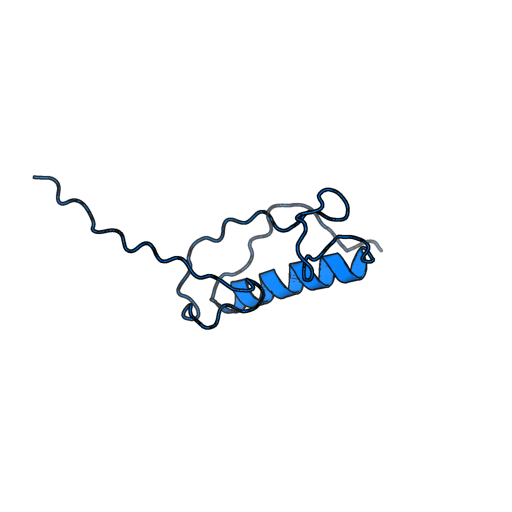9 85 ARG A O 1
ATOM 682 N N . CYS A 1 86 ? -7.300 17.873 -24.977 1.00 36.31 86 CYS A N 1
ATOM 683 C CA . CYS A 1 86 ? -7.472 18.145 -26.401 1.00 36.31 86 CYS A CA 1
ATOM 684 C C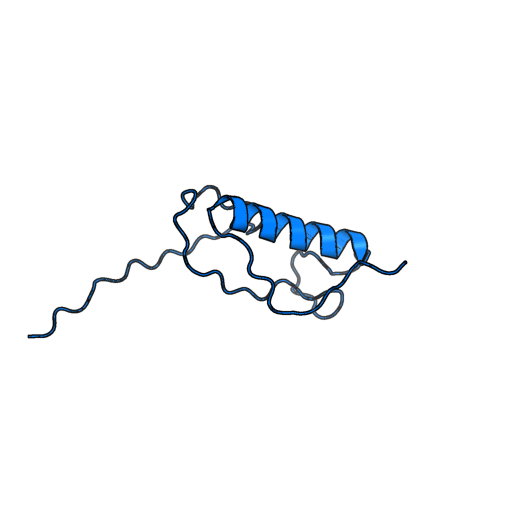 . CYS A 1 86 ? -6.326 19.056 -26.857 1.00 36.31 86 CYS A C 1
ATOM 686 O O . CYS A 1 86 ? -5.838 19.842 -26.007 1.00 36.31 86 CYS A O 1
#

InterPro domains:
  IPR017985 DNA methylase, N-4 cytosine-specific, conserved site [PS00093] (31-36)
  IPR029063 S-adenosyl-L-methionine-dependent methyltransferase superfamily [G3DSA:3.40.50.150] (9-69)
  IPR029063 S-adenosyl-L-methionine-dependent methyltransferase superfamily [SSF53335] (6-58)

Mean predicted aligned error: 10.62 Å

pLDDT: mean 75.14, std 19.49, range [34.31, 92.5]